Protein AF-A0A804U9X1-F1 (afdb_monomer_lite)

Organism: Zea mays (NCBI:txid4577)

InterPro domains:
  IPR001030 Aconitase/3-isopropylmalate dehydratase large subunit, alpha/beta/alpha domain [PF00330] (2-160)
  IPR006249 Aconitase/Iron-responsive element-binding protein 2 [PTHR11670] (1-161)
  IPR015931 Aconitase/3-isopropylmalate dehydratase large subunit, alpha/beta/alpha, subdomain 1/3 [G3DSA:3.30.499.10] (38-161)
  IPR036008 Aconitase, iron-sulfur domain [SSF53732] (2-160)

Structure (mm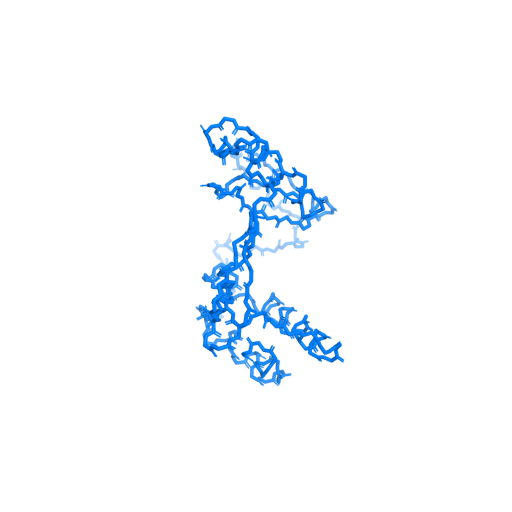CIF, N/CA/C/O backbone):
data_AF-A0A804U9X1-F1
#
_entry.id   AF-A0A804U9X1-F1
#
loop_
_atom_site.group_PDB
_atom_site.id
_atom_site.type_symbol
_atom_site.label_atom_id
_atom_site.label_alt_id
_atom_site.label_comp_id
_atom_site.label_asym_id
_atom_site.label_entity_id
_atom_site.label_seq_id
_atom_site.pdbx_PDB_ins_code
_atom_site.Cartn_x
_atom_site.Cartn_y
_atom_site.Cartn_z
_atom_site.occupancy
_atom_site.B_iso_or_equiv
_atom_site.auth_seq_id
_atom_site.auth_comp_id
_atom_site.auth_asym_id
_atom_site.auth_atom_id
_atom_site.pdbx_PDB_model_num
ATOM 1 N N . MET A 1 1 ? 16.682 -2.470 -34.551 1.00 91.25 1 MET A N 1
ATOM 2 C CA . MET A 1 1 ? 16.458 -1.119 -35.119 1.00 91.25 1 MET A CA 1
ATOM 3 C C . MET A 1 1 ? 16.638 -0.019 -34.073 1.00 91.25 1 MET A C 1
ATOM 5 O O . MET A 1 1 ? 17.513 0.807 -34.278 1.00 91.25 1 MET A O 1
ATOM 9 N N . ILE A 1 2 ? 15.889 -0.020 -32.957 1.00 96.56 2 ILE A N 1
ATOM 10 C CA . ILE A 1 2 ? 15.966 1.033 -31.915 1.00 96.56 2 ILE A CA 1
ATOM 11 C C . ILE A 1 2 ? 17.375 1.160 -31.325 1.00 96.56 2 ILE A C 1
ATOM 13 O O . ILE A 1 2 ? 17.953 2.239 -31.353 1.00 96.56 2 ILE A O 1
ATOM 17 N N . GLU A 1 3 ? 17.954 0.056 -30.849 1.00 94.56 3 GLU A N 1
ATOM 18 C CA . GLU A 1 3 ? 19.305 0.076 -30.277 1.00 94.56 3 GLU A CA 1
ATOM 19 C C . GLU A 1 3 ? 20.349 0.566 -31.285 1.00 94.56 3 GLU A C 1
ATOM 21 O O . GLU A 1 3 ? 21.115 1.473 -30.978 1.00 94.56 3 GLU A O 1
ATOM 26 N N . ALA A 1 4 ? 20.339 0.025 -32.507 1.00 95.94 4 ALA A N 1
ATOM 27 C CA . ALA A 1 4 ? 21.257 0.443 -33.565 1.00 95.94 4 ALA A CA 1
ATOM 28 C C . ALA A 1 4 ? 21.148 1.951 -33.861 1.00 95.94 4 ALA A C 1
ATOM 30 O O . ALA A 1 4 ? 22.167 2.622 -33.984 1.00 95.94 4 ALA A O 1
ATOM 31 N N . TYR A 1 5 ? 19.925 2.492 -33.911 1.00 97.38 5 TYR A N 1
ATOM 32 C CA . TYR A 1 5 ? 19.685 3.926 -34.070 1.00 97.38 5 TYR A CA 1
ATOM 33 C C . TYR A 1 5 ? 20.250 4.738 -32.894 1.00 97.38 5 TYR A C 1
ATOM 35 O O . TYR A 1 5 ? 20.969 5.711 -33.113 1.00 97.38 5 TYR A O 1
ATOM 43 N N . LEU A 1 6 ? 19.979 4.333 -31.650 1.00 95.31 6 LEU A N 1
ATOM 44 C CA . LEU A 1 6 ? 20.474 5.030 -30.459 1.00 95.31 6 LEU A CA 1
ATOM 45 C C . LEU A 1 6 ? 22.003 4.994 -30.371 1.00 95.31 6 LEU A C 1
ATOM 47 O O . LEU A 1 6 ? 22.615 6.013 -30.058 1.00 95.31 6 LEU A O 1
ATOM 51 N N . ARG A 1 7 ? 22.629 3.853 -30.688 1.00 91.44 7 ARG A N 1
ATOM 52 C CA . ARG A 1 7 ? 24.092 3.715 -30.730 1.00 91.44 7 ARG A CA 1
ATOM 53 C C . ARG A 1 7 ? 24.700 4.587 -31.827 1.00 91.44 7 ARG A C 1
ATOM 55 O O . ARG A 1 7 ? 25.621 5.346 -31.541 1.00 91.44 7 ARG A O 1
ATOM 62 N N . ALA A 1 8 ? 24.146 4.558 -33.043 1.00 94.62 8 ALA A N 1
ATOM 63 C CA . ALA A 1 8 ? 24.615 5.386 -34.159 1.00 94.62 8 ALA A CA 1
ATOM 64 C C . ALA A 1 8 ? 24.543 6.894 -33.857 1.00 94.62 8 ALA A C 1
ATOM 66 O O . ALA A 1 8 ? 25.386 7.655 -34.323 1.00 94.62 8 ALA A O 1
ATOM 67 N N . ASN A 1 9 ? 23.572 7.316 -33.040 1.00 94.50 9 ASN A N 1
ATOM 68 C CA . ASN A 1 9 ? 23.387 8.709 -32.636 1.00 94.50 9 ASN A CA 1
ATOM 69 C C . ASN A 1 9 ? 23.942 9.038 -31.234 1.00 94.50 9 ASN A C 1
ATOM 71 O O . ASN A 1 9 ? 23.635 10.102 -30.706 1.00 94.50 9 ASN A O 1
ATOM 75 N N . LYS A 1 10 ? 24.745 8.156 -30.614 1.00 87.50 10 LYS A N 1
ATOM 76 C CA . LYS A 1 10 ? 25.352 8.366 -29.278 1.00 87.50 10 LYS A CA 1
ATOM 77 C C . LYS A 1 10 ? 24.344 8.673 -28.154 1.00 87.50 10 LYS A C 1
ATOM 79 O O . LYS A 1 10 ? 24.669 9.343 -27.180 1.00 87.50 10 LYS A O 1
ATOM 84 N N . MET A 1 11 ? 23.118 8.171 -28.289 1.00 90.31 11 MET A N 1
ATOM 85 C CA . MET A 1 11 ? 22.040 8.288 -27.297 1.00 90.31 11 MET A CA 1
ATOM 86 C C . MET A 1 11 ? 21.805 6.985 -26.523 1.00 90.31 11 MET A C 1
ATOM 88 O O . MET A 1 11 ? 20.980 6.943 -25.613 1.00 90.31 11 MET A O 1
ATOM 92 N N . PHE A 1 12 ? 22.498 5.905 -26.888 1.00 90.00 12 PHE A N 1
ATOM 93 C CA . PHE A 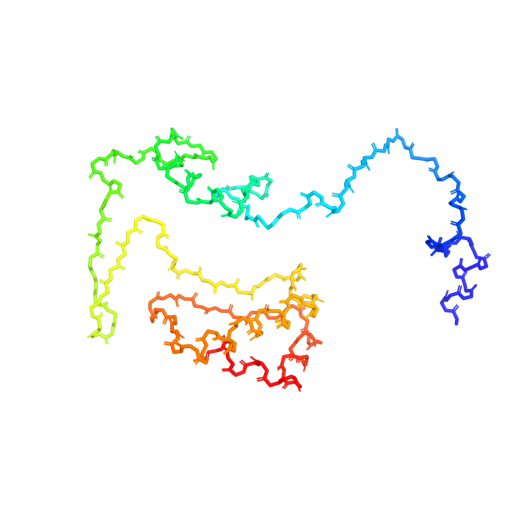1 12 ? 22.455 4.661 -26.133 1.00 90.00 12 PHE A CA 1
ATOM 94 C C . PHE A 1 12 ? 23.339 4.772 -24.889 1.00 90.00 12 PHE A C 1
ATOM 96 O O . PHE A 1 12 ? 24.491 5.187 -24.987 1.00 90.00 12 PHE A O 1
ATOM 103 N N . VAL A 1 13 ? 22.794 4.403 -23.730 1.00 84.88 13 VAL A N 1
ATOM 104 C CA . VAL A 1 13 ? 23.498 4.449 -22.445 1.00 84.88 13 VAL A CA 1
ATOM 105 C C . VAL A 1 13 ? 23.844 3.028 -22.039 1.00 84.88 13 VAL A C 1
ATOM 107 O O . VAL A 1 13 ? 22.939 2.247 -21.743 1.00 84.88 13 VAL A O 1
ATOM 110 N N . ASP A 1 14 ? 25.133 2.703 -22.016 1.00 82.38 14 ASP A N 1
ATOM 111 C CA . ASP A 1 14 ? 25.610 1.476 -21.391 1.00 82.38 14 ASP A CA 1
ATOM 112 C C . ASP A 1 14 ? 26.057 1.781 -19.959 1.00 82.38 14 ASP A C 1
ATOM 114 O O . ASP A 1 14 ? 26.928 2.612 -19.727 1.00 82.38 14 ASP A O 1
ATOM 118 N N . LYS A 1 15 ? 25.423 1.122 -18.991 1.00 76.56 15 LYS A N 1
ATOM 119 C CA . LYS A 1 15 ? 25.719 1.262 -17.557 1.00 76.56 15 LYS A CA 1
ATOM 120 C C . LYS A 1 15 ? 27.016 0.556 -17.135 1.00 76.56 15 LYS A C 1
ATOM 122 O O . LYS A 1 15 ? 27.424 0.694 -15.987 1.00 76.56 15 LYS A O 1
ATOM 127 N N . HIS A 1 16 ? 27.608 -0.251 -18.016 1.00 76.44 16 HIS A N 1
ATOM 128 C CA . HIS A 1 16 ? 28.851 -0.982 -17.765 1.00 76.44 16 HIS A CA 1
ATOM 129 C C . HIS A 1 16 ? 30.063 -0.371 -18.478 1.00 76.44 16 HIS A C 1
ATOM 131 O O . HIS A 1 16 ? 31.194 -0.748 -18.172 1.00 76.44 16 HIS A O 1
ATOM 137 N N . GLU A 1 17 ? 29.854 0.564 -19.406 1.00 70.56 17 GLU A N 1
ATOM 138 C CA . GLU A 1 17 ? 30.940 1.364 -19.968 1.00 70.56 17 GLU A CA 1
ATOM 139 C C . GLU A 1 17 ? 31.300 2.483 -18.984 1.00 70.56 17 GLU A C 1
ATOM 141 O O . GLU A 1 17 ? 30.416 3.082 -18.370 1.00 70.56 17 GLU A O 1
ATOM 146 N N . LEU A 1 18 ? 32.603 2.753 -18.821 1.00 60.06 18 LEU A N 1
ATOM 147 C CA . LEU A 1 18 ? 33.087 3.915 -18.069 1.00 60.06 18 LEU A CA 1
ATOM 148 C C . LEU A 1 18 ? 32.383 5.149 -18.630 1.00 60.06 18 LEU A C 1
ATOM 150 O O . LEU A 1 18 ? 32.552 5.453 -19.813 1.00 60.06 18 LEU A O 1
ATOM 154 N N . GLU A 1 19 ? 31.549 5.786 -17.804 1.00 61.72 19 GLU A N 1
ATOM 155 C CA . GLU A 1 19 ? 30.699 6.894 -18.221 1.00 61.72 19 GLU A CA 1
ATOM 156 C C . GLU A 1 19 ? 31.534 7.890 -19.029 1.00 61.72 19 GLU A C 1
ATOM 158 O O . GLU A 1 19 ? 32.492 8.471 -18.521 1.00 61.72 19 GLU A O 1
ATOM 163 N N . MET A 1 20 ? 31.175 8.111 -20.300 1.00 58.56 20 MET A N 1
ATOM 164 C CA . MET A 1 20 ? 31.533 9.380 -20.927 1.00 58.56 20 MET A CA 1
ATOM 165 C C . MET A 1 20 ? 31.006 10.461 -19.988 1.00 58.56 20 MET A C 1
ATOM 167 O O . MET A 1 20 ? 29.791 10.545 -19.803 1.00 58.56 20 MET A O 1
ATOM 171 N N . GLU A 1 21 ? 31.921 11.209 -19.374 1.00 65.62 21 GLU A N 1
ATOM 172 C CA . GLU A 1 21 ? 31.658 12.118 -18.262 1.00 65.62 21 GLU A CA 1
ATOM 173 C C . GLU A 1 21 ? 30.601 13.148 -18.687 1.00 65.62 21 GLU A C 1
ATOM 175 O O . GLU A 1 21 ? 30.869 14.130 -19.386 1.00 65.62 21 GLU A O 1
ATOM 180 N N . ARG A 1 22 ? 29.337 12.868 -18.361 1.00 76.75 22 ARG A N 1
ATOM 181 C CA . ARG A 1 22 ? 28.230 13.771 -18.656 1.00 76.75 22 ARG A CA 1
ATOM 182 C C . ARG A 1 22 ? 28.374 14.954 -17.728 1.00 76.75 22 ARG A C 1
ATOM 184 O O . ARG A 1 22 ? 28.251 14.798 -16.523 1.00 76.75 22 ARG A O 1
ATOM 191 N N . VAL A 1 23 ? 28.598 16.135 -18.288 1.00 84.44 23 VAL A N 1
ATOM 192 C CA . VAL A 1 23 ? 28.728 17.353 -17.490 1.00 84.44 23 VAL A CA 1
ATOM 193 C C . VAL A 1 23 ? 27.336 17.852 -17.110 1.00 84.44 23 VAL A C 1
ATOM 195 O O . VAL A 1 23 ? 26.631 18.445 -17.928 1.00 84.44 23 VAL A O 1
ATOM 198 N N . PHE A 1 24 ? 26.937 17.603 -15.865 1.00 90.12 24 PHE A N 1
ATOM 199 C CA . PHE A 1 24 ? 25.739 18.190 -15.267 1.00 90.12 24 PHE A CA 1
ATOM 200 C C . PHE A 1 24 ? 26.079 19.472 -14.494 1.00 90.12 24 PHE A C 1
ATOM 202 O O . PHE A 1 24 ? 27.199 19.648 -14.019 1.00 90.12 24 PHE A O 1
ATOM 209 N N . SER A 1 25 ? 25.099 20.367 -14.330 1.00 94.88 25 SER A N 1
ATOM 210 C CA . SER A 1 25 ? 25.262 21.602 -13.543 1.00 94.88 25 SER A CA 1
ATOM 211 C C . SER A 1 25 ? 25.459 21.337 -12.046 1.00 94.88 25 SER A C 1
ATOM 213 O O . SER A 1 25 ? 26.038 22.158 -11.339 1.00 94.88 25 SER A O 1
ATOM 215 N N . SER A 1 26 ? 24.936 20.213 -11.558 1.00 94.88 26 SER A N 1
ATOM 216 C CA . SER A 1 26 ? 25.076 19.729 -10.189 1.00 94.88 26 SER A CA 1
ATOM 217 C C . SER A 1 26 ? 24.859 18.217 -10.145 1.00 94.88 26 SER A C 1
ATOM 219 O O . SER A 1 26 ? 24.243 17.642 -11.044 1.00 94.88 26 SER A O 1
ATOM 221 N N . TYR A 1 27 ? 25.355 17.591 -9.080 1.00 92.19 27 TYR A N 1
ATOM 222 C CA . TYR A 1 27 ? 25.219 16.161 -8.824 1.00 92.19 27 TYR A CA 1
ATOM 223 C C . TYR A 1 27 ? 24.542 15.952 -7.473 1.00 92.19 27 TYR A C 1
ATOM 225 O O . TYR A 1 27 ? 24.791 16.696 -6.523 1.00 92.19 27 TYR A O 1
ATOM 233 N N . LEU A 1 28 ? 23.680 14.943 -7.405 1.00 94.31 28 LEU A N 1
ATOM 234 C CA . LEU A 1 28 ? 23.083 14.441 -6.175 1.00 94.31 28 LEU A CA 1
ATOM 235 C C . LEU A 1 28 ? 23.382 12.949 -6.106 1.00 94.31 28 LEU A C 1
ATOM 237 O O . LEU A 1 28 ? 23.249 12.248 -7.109 1.00 94.31 28 LEU A O 1
ATOM 241 N N . GLU A 1 29 ? 23.774 12.484 -4.930 1.00 94.00 29 GLU A N 1
ATOM 242 C CA . GLU A 1 29 ? 24.098 11.085 -4.680 1.00 94.00 29 GLU A CA 1
ATOM 243 C C . GLU A 1 29 ? 23.072 10.477 -3.721 1.00 94.00 29 GLU A C 1
ATOM 245 O O . GLU A 1 29 ? 22.543 11.157 -2.840 1.00 94.00 29 GLU A O 1
ATOM 250 N N . MET A 1 30 ? 22.763 9.198 -3.926 1.00 94.62 30 MET A N 1
ATOM 251 C CA . MET A 1 30 ? 21.874 8.423 -3.069 1.00 94.62 30 MET A CA 1
ATOM 252 C C . MET A 1 30 ? 22.376 6.985 -3.016 1.00 94.62 30 MET A C 1
ATOM 254 O O . MET A 1 30 ? 22.325 6.275 -4.023 1.00 94.62 30 MET A O 1
ATOM 258 N N . ASP A 1 31 ? 22.819 6.550 -1.839 1.00 96.19 31 ASP A N 1
ATOM 259 C CA . ASP A 1 31 ? 23.147 5.150 -1.610 1.00 96.19 31 ASP A CA 1
ATOM 260 C C . ASP A 1 31 ? 21.855 4.339 -1.436 1.00 96.19 31 ASP A C 1
ATOM 262 O O . ASP A 1 31 ? 21.057 4.559 -0.522 1.00 96.19 31 ASP A O 1
ATOM 266 N N . LEU A 1 32 ? 21.638 3.375 -2.331 1.00 95.56 32 LEU A N 1
ATOM 267 C CA . LEU A 1 32 ? 20.479 2.486 -2.273 1.00 95.56 32 LEU A CA 1
ATOM 268 C C . LEU A 1 32 ? 20.509 1.555 -1.053 1.00 95.56 32 LEU A C 1
ATOM 270 O O . LEU A 1 32 ? 19.462 1.027 -0.682 1.00 95.56 32 LEU A O 1
ATOM 274 N N . SER A 1 33 ? 21.673 1.359 -0.428 1.00 97.56 33 SER A N 1
ATOM 275 C CA . SER A 1 33 ? 21.816 0.564 0.792 1.00 97.56 33 SER A CA 1
ATOM 276 C C . SER A 1 33 ? 21.189 1.238 2.021 1.00 97.56 33 SER A C 1
ATOM 278 O O . SER A 1 33 ? 20.761 0.551 2.949 1.00 97.56 33 SER A O 1
ATOM 280 N N . GLU A 1 34 ? 21.044 2.566 1.995 1.00 95.31 34 GLU A N 1
ATOM 281 C CA . GLU A 1 34 ? 20.441 3.361 3.071 1.00 95.31 34 GLU A CA 1
ATOM 282 C C . GLU A 1 34 ? 18.911 3.475 2.950 1.00 95.31 34 GLU A C 1
ATOM 284 O O . GLU A 1 34 ? 18.230 3.988 3.845 1.00 95.31 34 GLU A O 1
ATOM 289 N N . VAL A 1 35 ? 18.333 2.997 1.843 1.00 95.88 35 VAL A N 1
ATOM 290 C CA . VAL A 1 35 ? 16.893 3.084 1.596 1.00 95.88 35 VAL A CA 1
ATOM 291 C C . VAL A 1 35 ? 16.138 2.121 2.512 1.00 95.88 35 VAL A C 1
ATOM 293 O O . VAL A 1 35 ? 16.219 0.902 2.386 1.00 95.88 35 VAL A O 1
ATOM 296 N N . GLU A 1 36 ? 15.314 2.682 3.395 1.00 96.81 36 GLU A N 1
ATOM 297 C CA . GLU A 1 36 ? 14.398 1.926 4.257 1.00 96.81 36 GLU A CA 1
ATOM 298 C C . GLU A 1 36 ? 12.921 2.120 3.856 1.00 96.81 36 GLU A C 1
ATOM 300 O O . GLU A 1 36 ? 12.559 3.175 3.311 1.00 96.81 36 GLU A O 1
ATOM 305 N N . PRO A 1 37 ? 12.037 1.148 4.173 1.00 97.44 37 PRO A N 1
ATOM 306 C CA . PRO A 1 37 ? 10.600 1.290 3.963 1.00 97.44 37 PRO A CA 1
ATOM 307 C C . PRO A 1 37 ? 10.047 2.532 4.664 1.00 97.44 37 PRO A C 1
ATOM 309 O O . PRO A 1 37 ? 10.279 2.750 5.854 1.00 97.44 37 PRO A O 1
ATOM 312 N N . CYS A 1 38 ? 9.270 3.331 3.939 1.00 97.56 38 CYS A N 1
AT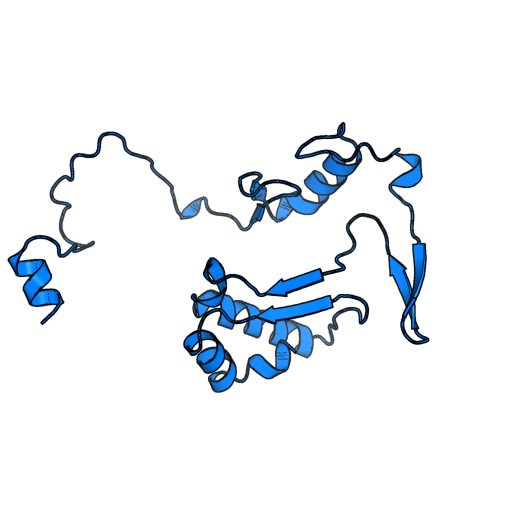OM 313 C CA . CYS A 1 38 ? 8.679 4.562 4.448 1.00 97.56 38 CYS A CA 1
ATOM 314 C C . CYS A 1 38 ? 7.277 4.800 3.880 1.00 97.56 38 CYS A C 1
ATOM 316 O O . CYS A 1 38 ? 6.902 4.248 2.846 1.00 97.56 38 CYS A O 1
ATOM 318 N N . VAL A 1 39 ? 6.524 5.667 4.549 1.00 97.31 39 VAL A N 1
ATOM 319 C CA . VAL A 1 39 ? 5.266 6.246 4.066 1.00 97.31 39 VAL A CA 1
ATOM 320 C C . VAL A 1 39 ? 5.416 7.760 3.930 1.00 97.31 39 VAL A C 1
ATOM 322 O O . VAL A 1 39 ? 6.344 8.348 4.485 1.00 97.31 39 VAL A O 1
ATOM 325 N N . LEU A 1 40 ? 4.521 8.391 3.172 1.00 96.88 40 LEU A N 1
ATOM 326 C CA . LEU A 1 40 ? 4.522 9.835 2.935 1.00 96.88 40 LEU A CA 1
ATOM 327 C C . LEU A 1 40 ? 3.237 10.436 3.502 1.00 96.88 40 LEU A C 1
ATOM 329 O O . LEU A 1 40 ? 2.150 9.919 3.234 1.00 96.88 40 LEU A O 1
ATOM 333 N N . GLY A 1 41 ? 3.347 11.517 4.271 1.00 96.94 41 GLY A N 1
ATOM 334 C CA . GLY A 1 41 ? 2.192 12.227 4.807 1.00 96.94 41 GLY A CA 1
ATOM 335 C C . GLY A 1 41 ? 2.401 12.810 6.211 1.00 96.94 41 GLY A C 1
ATOM 336 O O . GLY A 1 41 ? 3.528 12.916 6.688 1.00 96.94 41 GLY A O 1
ATOM 337 N N . PRO A 1 42 ? 1.314 13.217 6.893 1.00 96.62 42 PRO A N 1
ATOM 338 C CA . PRO A 1 42 ? -0.073 12.934 6.527 1.00 96.62 42 PRO A CA 1
ATOM 339 C C . PRO A 1 42 ? -0.681 13.882 5.483 1.00 96.62 42 PRO A C 1
ATOM 341 O O . PRO A 1 42 ? -1.728 13.558 4.932 1.00 96.62 42 PRO A O 1
ATOM 344 N N . LYS A 1 43 ? -0.077 15.050 5.219 1.00 97.56 43 LYS A N 1
ATOM 345 C CA . LYS A 1 43 ? -0.711 16.102 4.396 1.00 97.56 43 LYS A CA 1
ATOM 346 C C . LYS A 1 43 ? 0.044 16.471 3.117 1.00 97.56 43 LYS A C 1
ATOM 348 O O . LYS A 1 43 ? -0.542 17.133 2.265 1.00 97.56 43 LYS A O 1
ATOM 353 N N . ARG A 1 44 ? 1.314 16.077 2.958 1.00 97.50 44 ARG A N 1
ATOM 354 C CA . ARG A 1 44 ? 2.118 16.386 1.761 1.00 97.50 44 ARG A CA 1
ATOM 355 C C . ARG A 1 44 ? 2.960 15.188 1.314 1.00 97.50 44 ARG A C 1
ATOM 357 O O . ARG A 1 44 ? 3.367 14.392 2.156 1.00 97.50 44 ARG A O 1
ATOM 364 N N . PRO A 1 45 ? 3.268 15.070 0.011 1.00 96.00 45 PRO A N 1
ATOM 365 C CA . PRO A 1 45 ? 4.020 13.936 -0.523 1.00 96.00 45 PRO A CA 1
ATOM 366 C C . PRO A 1 45 ? 5.500 13.926 -0.119 1.00 96.00 45 PRO A C 1
ATOM 368 O O . PRO A 1 45 ? 6.085 12.860 -0.034 1.00 96.00 45 PRO A O 1
ATOM 371 N N . HIS A 1 46 ? 6.129 15.068 0.161 1.00 95.62 46 HIS A N 1
ATOM 372 C CA . HIS A 1 46 ? 7.534 15.097 0.600 1.00 95.62 46 HIS A CA 1
ATOM 373 C C . HIS A 1 46 ? 7.718 14.867 2.106 1.00 95.62 46 HIS A C 1
ATOM 375 O O . HIS A 1 46 ? 8.849 14.837 2.585 1.00 95.62 46 HIS A O 1
ATOM 381 N N . ASP A 1 47 ? 6.631 14.685 2.862 1.00 97.06 47 ASP A N 1
ATOM 382 C CA . ASP A 1 47 ? 6.687 14.410 4.297 1.00 97.06 47 ASP A CA 1
ATOM 383 C C . ASP A 1 47 ? 7.006 12.921 4.546 1.00 97.06 47 ASP A C 1
ATOM 385 O O . ASP A 1 47 ? 6.125 12.129 4.885 1.00 97.06 47 ASP A O 1
ATOM 389 N N . ARG A 1 48 ? 8.270 12.529 4.335 1.00 97.31 48 ARG A N 1
ATOM 390 C CA . ARG A 1 48 ? 8.752 11.151 4.524 1.00 97.31 48 ARG A CA 1
ATOM 391 C C . ARG A 1 48 ? 8.717 10.736 5.995 1.00 97.31 48 ARG A C 1
ATOM 393 O O . ARG A 1 48 ? 9.213 11.453 6.856 1.00 97.31 48 ARG A O 1
ATOM 400 N N . VAL A 1 49 ? 8.197 9.539 6.257 1.00 98.06 49 VAL A N 1
ATOM 401 C CA . VAL A 1 49 ? 8.170 8.901 7.579 1.00 98.06 49 VAL A CA 1
ATOM 402 C C . VAL A 1 49 ? 8.667 7.462 7.447 1.00 98.06 49 VAL A C 1
ATOM 404 O O . VAL A 1 49 ? 8.005 6.665 6.773 1.00 98.06 49 VAL A O 1
ATOM 407 N N . PRO A 1 50 ? 9.807 7.092 8.059 1.00 98.06 50 PRO A N 1
ATOM 408 C CA . PRO A 1 50 ? 10.222 5.696 8.155 1.00 98.06 50 PRO A CA 1
ATOM 409 C C . PRO A 1 50 ? 9.088 4.828 8.704 1.00 98.06 50 PRO A C 1
ATOM 411 O O . PRO A 1 50 ? 8.424 5.194 9.673 1.00 98.06 50 PRO A O 1
ATOM 414 N N . LEU A 1 51 ? 8.848 3.658 8.111 1.00 97.62 51 LEU A N 1
ATOM 415 C CA . LEU A 1 51 ? 7.696 2.825 8.475 1.00 97.62 51 LEU A CA 1
ATOM 416 C C . LEU A 1 51 ? 7.740 2.414 9.957 1.00 97.62 51 LEU A C 1
ATOM 418 O O . LEU A 1 51 ? 6.705 2.373 10.621 1.00 97.62 51 LEU A O 1
ATOM 422 N N . LYS A 1 52 ? 8.949 2.194 10.488 1.00 97.94 52 LYS A N 1
ATOM 423 C CA . LYS A 1 52 ? 9.215 1.904 11.907 1.00 97.94 52 LYS A CA 1
ATOM 424 C C . LYS A 1 52 ? 8.796 3.040 12.858 1.00 97.94 52 LYS A C 1
ATOM 426 O O . LYS A 1 52 ? 8.475 2.779 14.011 1.00 97.94 52 LYS A O 1
ATOM 431 N N . GLU A 1 53 ? 8.751 4.279 12.368 1.00 98.06 53 GLU A N 1
ATOM 432 C CA . GLU A 1 53 ? 8.404 5.493 13.121 1.00 98.06 53 GLU A CA 1
ATOM 433 C C . GLU A 1 53 ? 6.959 5.948 12.894 1.00 98.06 53 GLU A C 1
ATOM 435 O O . GLU A 1 53 ? 6.498 6.876 13.555 1.00 98.06 53 GLU A O 1
ATOM 440 N N . MET A 1 54 ? 6.207 5.290 12.005 1.00 98.06 54 MET A N 1
ATOM 441 C CA . MET A 1 54 ? 4.854 5.717 11.630 1.00 98.06 54 MET A CA 1
ATOM 442 C C . MET A 1 54 ? 3.932 5.885 12.845 1.00 98.06 54 MET A C 1
ATOM 444 O O . MET A 1 54 ? 3.198 6.866 12.937 1.00 98.06 54 MET A O 1
ATOM 448 N N . LYS A 1 55 ? 4.009 4.972 13.822 1.00 97.56 55 LYS A N 1
ATOM 449 C CA . LYS A 1 55 ? 3.196 5.054 15.043 1.00 97.56 55 LYS A CA 1
ATOM 450 C C . LYS A 1 55 ? 3.556 6.276 15.896 1.00 97.56 55 LYS A C 1
ATOM 452 O O . LYS A 1 55 ? 2.656 6.967 16.365 1.00 97.56 55 LYS A O 1
ATOM 457 N N . SER A 1 56 ? 4.845 6.532 16.119 1.00 97.94 56 SER A N 1
ATOM 458 C CA . SER A 1 56 ? 5.300 7.690 16.898 1.00 97.94 56 SER A CA 1
ATOM 459 C C . SER A 1 56 ? 5.017 9.008 16.178 1.00 97.94 56 SER A C 1
ATOM 461 O O . SER A 1 56 ? 4.511 9.929 16.814 1.00 97.94 56 SER A O 1
ATOM 463 N N . ASP A 1 57 ? 5.249 9.078 14.862 1.00 98.38 57 ASP A N 1
ATOM 464 C CA . ASP A 1 57 ? 4.927 10.250 14.031 1.00 98.38 57 ASP A CA 1
ATOM 465 C C . ASP A 1 57 ? 3.421 10.544 14.053 1.00 98.38 57 ASP A C 1
ATOM 467 O O . ASP A 1 57 ? 3.019 11.689 14.253 1.00 98.38 57 ASP A O 1
ATOM 471 N N . TRP A 1 58 ? 2.572 9.514 13.957 1.00 97.94 58 TRP A N 1
ATOM 472 C CA . TRP A 1 58 ? 1.120 9.668 14.069 1.00 97.94 58 TRP A CA 1
ATOM 473 C C . TRP A 1 58 ? 0.690 10.237 15.427 1.00 97.94 58 TRP A C 1
ATOM 475 O O . TRP A 1 58 ? -0.124 11.159 15.473 1.00 97.94 58 TRP A O 1
ATOM 485 N N . HIS A 1 59 ? 1.236 9.721 16.534 1.00 97.44 59 HIS A N 1
ATOM 486 C CA . HIS A 1 59 ? 0.911 10.234 17.867 1.00 97.44 59 HIS A CA 1
ATOM 487 C C . HIS A 1 59 ? 1.376 11.683 18.053 1.00 97.44 59 HIS A C 1
ATOM 489 O O . HIS A 1 59 ? 0.606 12.492 18.564 1.00 97.44 59 HIS A O 1
ATOM 495 N N . ALA A 1 60 ? 2.567 12.039 17.563 1.00 97.81 60 ALA A N 1
ATOM 496 C CA . ALA A 1 60 ? 3.024 13.427 17.554 1.00 97.81 60 ALA A CA 1
ATOM 497 C C . ALA A 1 60 ? 2.108 14.322 16.701 1.00 97.81 60 ALA A C 1
ATOM 499 O O . ALA A 1 60 ? 1.767 15.431 17.107 1.00 97.81 60 ALA A O 1
ATOM 500 N N . CYS A 1 61 ? 1.628 13.829 15.554 1.00 98.12 61 CYS A N 1
ATOM 501 C CA . CYS A 1 61 ? 0.687 14.572 14.717 1.00 98.12 61 CYS A CA 1
ATOM 502 C C . CYS A 1 61 ? -0.643 14.867 15.423 1.00 98.12 61 CYS A C 1
ATOM 504 O O . CYS A 1 61 ? -1.266 15.882 15.123 1.00 98.12 61 CYS A O 1
ATOM 506 N N . LEU A 1 62 ? -1.109 14.013 16.339 1.00 98.19 62 LEU A N 1
ATOM 507 C CA . LEU A 1 62 ? -2.310 14.317 17.124 1.00 98.19 62 LEU A CA 1
ATOM 508 C C . LEU A 1 62 ? -2.090 15.519 18.052 1.00 98.19 62 LEU A C 1
ATOM 510 O O . LEU A 1 62 ? -3.012 16.311 18.216 1.00 98.19 62 LEU A O 1
ATOM 514 N N . ASP A 1 63 ? -0.885 15.668 18.602 1.00 97.69 63 ASP A N 1
ATOM 515 C CA . ASP A 1 63 ? -0.528 16.725 19.556 1.00 97.69 63 ASP A CA 1
ATOM 516 C C . ASP A 1 63 ? -0.227 18.067 18.897 1.00 97.69 63 ASP A C 1
ATOM 518 O O . ASP A 1 63 ? -0.673 19.109 19.374 1.00 97.69 63 ASP A O 1
ATOM 522 N N . ASN A 1 64 ? 0.556 18.032 17.820 1.00 97.81 64 ASN A N 1
ATOM 523 C CA . ASN A 1 64 ? 1.091 19.224 17.179 1.00 97.81 64 ASN A CA 1
ATOM 524 C C . ASN A 1 64 ? -0.016 20.191 16.747 1.00 97.81 64 ASN A C 1
ATOM 526 O O . ASN A 1 64 ? -1.088 19.769 16.296 1.00 97.81 64 ASN A O 1
ATOM 530 N N . GLU A 1 65 ? 0.292 21.490 16.803 1.00 97.56 65 GLU A N 1
ATOM 531 C CA . GLU A 1 65 ? -0.570 22.555 16.290 1.00 97.56 65 GLU A CA 1
ATOM 532 C C . GLU A 1 65 ? -1.016 22.282 14.850 1.00 97.56 65 GLU A C 1
ATOM 534 O O . GLU A 1 65 ? -0.341 21.597 14.076 1.00 97.56 65 GLU A O 1
ATOM 539 N N . VAL A 1 66 ? -2.169 22.835 14.473 1.00 97.94 66 VAL A N 1
ATOM 540 C CA . VAL A 1 66 ? -2.735 22.626 13.140 1.00 97.94 66 VAL A CA 1
ATOM 541 C C . VAL A 1 66 ? -1.730 23.062 12.071 1.00 97.94 66 VAL A C 1
ATOM 543 O O . VAL A 1 66 ? -1.452 24.240 11.879 1.00 97.94 66 VAL A O 1
ATOM 546 N N . GLY A 1 67 ? -1.211 22.079 11.341 1.00 97.12 67 GLY A N 1
ATOM 547 C CA . GLY A 1 67 ? -0.179 22.270 10.327 1.00 97.12 67 GLY A CA 1
ATOM 548 C C . GLY A 1 67 ? -0.004 21.013 9.485 1.00 97.12 67 GLY A C 1
ATOM 549 O O . GLY A 1 67 ? -0.820 20.095 9.556 1.00 97.12 67 GLY A O 1
ATOM 550 N N . PHE A 1 68 ? 1.056 20.924 8.682 1.00 97.00 68 PHE A N 1
ATOM 551 C CA . PHE A 1 68 ? 1.281 19.758 7.811 1.00 97.00 68 PHE A CA 1
ATOM 552 C C . PHE A 1 68 ? 1.455 18.439 8.582 1.00 97.00 68 PHE A C 1
ATOM 554 O O . PHE A 1 68 ? 1.043 17.382 8.110 1.00 97.00 68 PHE A O 1
ATOM 561 N N . LYS A 1 69 ? 1.987 18.539 9.802 1.00 97.00 69 LYS A N 1
ATOM 562 C CA . LYS A 1 69 ? 2.282 17.442 10.730 1.00 97.00 69 LYS A CA 1
ATOM 563 C C . LYS A 1 69 ? 1.522 17.585 12.051 1.00 97.00 69 LYS A C 1
ATOM 565 O O . LYS A 1 69 ? 2.044 17.224 13.098 1.00 97.00 69 LYS A O 1
ATOM 570 N N . GLY A 1 70 ? 0.319 18.161 12.016 1.00 97.50 70 GLY A N 1
ATOM 571 C CA . GLY A 1 70 ? -0.437 18.427 13.237 1.00 97.50 70 GLY A CA 1
ATOM 572 C C . GLY A 1 70 ? -1.942 18.570 13.050 1.00 97.50 70 GLY A C 1
ATOM 573 O O . GLY A 1 70 ? -2.422 19.061 12.018 1.00 97.50 70 GLY A O 1
ATOM 574 N N . TYR A 1 71 ? -2.680 18.105 14.054 1.00 98.19 71 TYR A N 1
ATOM 575 C CA . TYR A 1 71 ? -4.141 18.109 14.119 1.00 98.19 71 TYR A CA 1
ATOM 576 C C . TYR A 1 71 ? -4.696 18.823 15.358 1.00 98.19 71 TYR A C 1
ATOM 578 O O . TYR A 1 71 ? -5.898 19.071 15.383 1.00 98.19 71 TYR A O 1
ATOM 586 N N . ALA A 1 72 ? -3.857 19.156 16.347 1.00 97.88 72 ALA A N 1
ATOM 587 C CA . ALA A 1 72 ? -4.237 19.803 17.603 1.00 97.88 72 ALA A CA 1
ATOM 588 C C . ALA A 1 72 ? -5.421 19.119 18.317 1.00 97.88 72 ALA A C 1
ATOM 590 O O . ALA A 1 72 ? -6.360 19.774 18.773 1.00 97.88 72 ALA A O 1
ATOM 591 N N . VAL A 1 73 ? -5.407 17.784 18.386 1.00 98.00 73 VAL A N 1
ATOM 592 C CA . VAL A 1 73 ? -6.437 17.005 19.081 1.00 98.00 73 VAL A CA 1
ATOM 593 C C . VAL A 1 73 ? -6.160 17.061 20.586 1.00 98.00 73 VAL A C 1
ATOM 595 O O . VAL A 1 73 ? -5.096 16.598 21.008 1.00 98.00 73 VAL A O 1
ATOM 598 N N . PRO A 1 74 ? -7.099 17.556 21.416 1.00 97.75 74 PRO A N 1
ATOM 599 C CA . PRO A 1 74 ? -6.918 17.593 22.865 1.00 97.75 74 PRO A CA 1
ATOM 600 C C . PRO A 1 74 ? -6.599 16.206 23.429 1.00 97.75 74 PRO A C 1
ATOM 602 O O . PRO A 1 74 ? -7.186 15.210 22.991 1.00 97.75 74 PRO A O 1
ATOM 605 N N . LYS A 1 75 ? -5.678 16.125 24.397 1.00 96.50 75 LYS A N 1
ATOM 606 C CA . LYS A 1 75 ? -5.159 14.857 24.947 1.00 96.50 75 LYS A CA 1
ATOM 607 C C . LYS A 1 75 ? -6.274 13.922 25.418 1.00 96.50 75 LYS A C 1
ATOM 609 O O . LYS A 1 75 ? -6.221 12.720 25.169 1.00 96.50 75 LYS A O 1
ATOM 614 N N . GLU A 1 76 ? -7.316 14.479 26.021 1.00 97.00 76 GLU A N 1
ATOM 615 C CA . GLU A 1 76 ? -8.499 13.771 26.503 1.00 97.00 76 GLU A CA 1
ATOM 616 C C . GLU A 1 76 ? -9.362 13.160 25.384 1.00 97.00 76 GLU A C 1
ATOM 618 O O . GLU A 1 76 ? -10.120 12.224 25.631 1.00 97.00 76 GLU A O 1
ATOM 623 N N . GLN A 1 77 ? -9.232 13.636 24.141 1.00 97.31 77 GLN A N 1
ATOM 624 C CA . GLN A 1 77 ? -9.965 13.120 22.980 1.00 97.31 77 GLN A CA 1
ATOM 625 C C . GLN A 1 77 ? -9.154 12.126 22.141 1.00 97.31 77 GLN A C 1
ATOM 627 O O . GLN A 1 77 ? -9.736 11.381 21.355 1.00 97.31 77 GLN A O 1
ATOM 632 N N . GLN A 1 78 ? -7.833 12.040 22.315 1.00 97.44 78 GLN A N 1
ATOM 633 C CA . GLN A 1 78 ? -6.983 11.174 21.483 1.00 97.44 78 GLN A CA 1
ATOM 634 C C . GLN A 1 78 ? -7.289 9.679 21.649 1.00 97.44 78 GLN A C 1
ATOM 636 O O . GLN A 1 78 ? -7.108 8.898 20.714 1.00 97.44 78 GLN A O 1
ATOM 641 N N . GLY A 1 79 ? -7.793 9.279 22.820 1.00 96.50 79 GLY A N 1
ATOM 642 C CA . GLY A 1 79 ? -8.245 7.915 23.103 1.00 96.50 79 GLY A CA 1
ATOM 643 C C . GLY A 1 79 ? -9.680 7.615 22.662 1.00 96.50 79 GLY A C 1
ATOM 644 O O . GLY A 1 79 ? -10.175 6.523 22.936 1.00 96.50 79 GLY A O 1
ATOM 645 N N . LYS A 1 80 ? -10.377 8.562 22.019 1.00 97.81 80 LYS A N 1
ATOM 646 C CA . LYS A 1 80 ? -11.795 8.417 21.682 1.00 97.81 80 LYS A CA 1
ATOM 647 C C . LYS A 1 80 ? -12.019 7.255 20.715 1.00 97.81 80 LYS A C 1
ATOM 649 O O . LYS A 1 80 ? -11.405 7.171 19.650 1.00 97.81 80 LYS A O 1
ATOM 654 N N . VAL A 1 81 ? -12.963 6.395 21.087 1.00 98.38 81 VAL A N 1
ATOM 655 C CA . VAL A 1 81 ? -13.479 5.302 20.262 1.00 98.38 81 VAL A CA 1
ATOM 656 C C . VAL A 1 81 ? -14.960 5.556 20.014 1.00 98.38 81 VAL A C 1
ATOM 658 O O . VAL A 1 81 ? -15.716 5.817 20.949 1.00 98.38 81 VAL A O 1
ATOM 661 N N . VAL A 1 82 ? -15.378 5.483 18.756 1.00 98.00 82 VAL A N 1
ATOM 662 C CA . VAL A 1 82 ? -16.776 5.600 18.342 1.00 98.00 82 VAL A CA 1
ATOM 663 C C . VAL A 1 82 ? -17.233 4.246 17.821 1.00 98.00 82 VAL A C 1
ATOM 665 O O . VAL A 1 82 ? -16.617 3.686 16.916 1.00 98.00 82 VAL A O 1
ATOM 668 N N . LYS A 1 83 ? -18.310 3.718 18.406 1.00 98.12 83 LYS A N 1
ATOM 669 C CA . LYS A 1 83 ? -18.950 2.476 17.965 1.00 98.12 83 LYS A CA 1
ATOM 670 C C . LYS A 1 83 ? -20.027 2.782 16.929 1.00 98.12 83 LYS A C 1
ATOM 672 O O . LYS A 1 83 ? -20.701 3.804 17.035 1.00 98.12 83 LYS A O 1
ATOM 677 N N . PHE A 1 84 ? -20.191 1.899 15.955 1.00 97.88 84 PHE A N 1
ATOM 678 C CA . PHE A 1 84 ? -21.208 2.004 14.913 1.00 97.88 84 PHE A CA 1
ATOM 679 C C . PHE A 1 84 ? -21.673 0.617 14.461 1.00 97.88 84 PHE A C 1
ATOM 681 O O . PHE A 1 84 ? -21.026 -0.385 14.758 1.00 97.88 84 PHE A O 1
ATOM 688 N N . ASP A 1 85 ? -22.805 0.566 13.764 1.00 97.75 85 ASP A N 1
ATOM 689 C CA . ASP A 1 85 ? -23.279 -0.642 13.092 1.00 97.75 85 ASP A CA 1
ATOM 690 C C . ASP A 1 85 ? -22.881 -0.602 11.613 1.00 97.75 85 ASP A C 1
ATOM 692 O O . ASP A 1 85 ? -23.085 0.406 10.934 1.00 97.75 85 ASP A O 1
ATOM 696 N N . PHE A 1 86 ? -22.301 -1.694 11.119 1.00 96.50 86 PHE A N 1
ATOM 697 C CA . PHE A 1 86 ? -21.987 -1.891 9.711 1.00 96.50 86 PHE A CA 1
ATOM 698 C C . PHE A 1 86 ? -22.728 -3.123 9.193 1.00 96.50 86 PHE A C 1
ATOM 700 O O . PHE A 1 86 ? -22.254 -4.250 9.336 1.00 96.50 86 PHE A O 1
ATOM 707 N N . HIS A 1 87 ? -23.905 -2.910 8.602 1.00 95.75 87 HIS A N 1
ATOM 708 C CA . HIS A 1 87 ? -24.764 -3.976 8.073 1.00 95.75 87 HIS A CA 1
ATOM 709 C C . HIS A 1 87 ? -25.090 -5.066 9.114 1.00 95.75 87 HIS A C 1
ATOM 711 O O . HIS A 1 87 ? -24.955 -6.259 8.843 1.00 95.75 87 HIS A O 1
ATOM 717 N N . GLY A 1 88 ? -25.489 -4.658 10.322 1.00 95.94 88 GLY A N 1
ATOM 718 C CA . GLY A 1 88 ? -25.804 -5.564 11.429 1.00 95.94 88 GLY A CA 1
ATOM 719 C C . GLY A 1 88 ? -24.579 -6.094 12.178 1.00 95.94 88 GLY A C 1
ATOM 720 O O . GLY A 1 88 ? -24.720 -6.959 13.044 1.00 95.94 88 GLY A O 1
ATOM 721 N N . ARG A 1 89 ? -23.367 -5.629 11.840 1.00 94.56 89 ARG A N 1
ATOM 722 C CA . ARG A 1 89 ? -22.124 -5.990 12.532 1.00 94.56 89 ARG A CA 1
ATOM 723 C C . ARG A 1 89 ? -21.645 -4.817 13.394 1.00 94.56 89 ARG A C 1
ATOM 725 O O . ARG A 1 89 ? -21.354 -3.754 12.842 1.00 94.56 89 ARG A O 1
ATOM 732 N N . PRO A 1 90 ? -21.481 -5.000 14.716 1.00 96.88 90 PRO A N 1
ATOM 733 C CA . PRO A 1 90 ? -20.869 -3.992 15.571 1.00 96.88 90 PRO A CA 1
ATOM 734 C C . PRO A 1 90 ? -19.430 -3.705 15.136 1.00 96.88 90 PRO A C 1
ATOM 736 O O . PRO A 1 90 ? -18.624 -4.621 14.961 1.00 96.88 90 PRO A O 1
ATOM 739 N N . ALA A 1 91 ? -19.102 -2.429 15.000 1.00 97.19 91 ALA A N 1
ATOM 740 C CA . ALA A 1 91 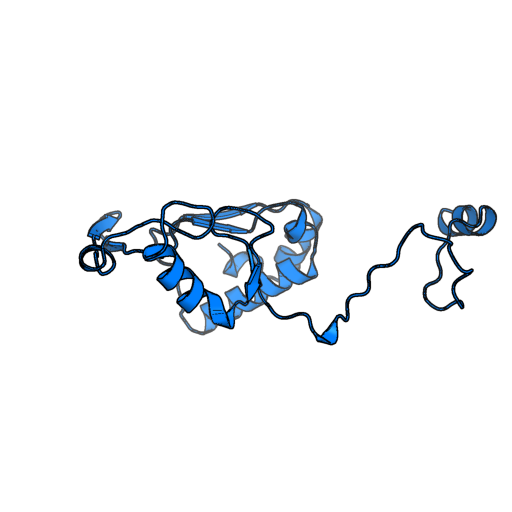? -17.797 -1.950 14.583 1.00 97.19 91 ALA A CA 1
ATOM 741 C C . ALA A 1 91 ? -17.349 -0.767 15.446 1.00 97.19 91 ALA A C 1
ATOM 743 O O . ALA A 1 91 ? -18.141 -0.129 16.144 1.00 97.19 91 ALA A O 1
ATOM 744 N N . GLU A 1 92 ? -16.054 -0.467 15.397 1.00 97.25 92 GLU A N 1
ATOM 745 C CA . GLU A 1 92 ? -15.468 0.662 16.110 1.00 97.25 92 GLU A CA 1
ATOM 746 C C . GLU A 1 92 ? -14.419 1.384 15.267 1.00 97.25 92 GLU A C 1
ATOM 748 O O . GLU A 1 92 ? -13.676 0.774 14.491 1.00 97.25 92 GLU A O 1
ATOM 753 N N . ILE A 1 93 ? -14.359 2.702 15.443 1.00 97.75 93 ILE A N 1
ATOM 754 C CA . ILE A 1 93 ? -13.366 3.579 14.837 1.00 97.75 93 ILE A CA 1
ATOM 755 C C . ILE A 1 93 ? -12.729 4.466 15.907 1.00 97.75 93 ILE A C 1
ATOM 757 O O . ILE A 1 93 ? -13.383 4.941 16.833 1.00 97.75 93 ILE A O 1
ATOM 761 N N . LYS A 1 94 ? -11.428 4.691 15.768 1.00 97.81 94 LYS A N 1
ATOM 762 C CA . LYS A 1 94 ? -10.614 5.583 16.603 1.00 97.81 94 LYS A CA 1
ATOM 763 C C . LYS A 1 94 ? -9.622 6.365 15.750 1.00 97.81 94 LYS A C 1
ATOM 765 O O . LYS A 1 94 ? -9.440 6.051 14.570 1.00 97.81 94 LYS A O 1
ATOM 770 N N . HIS A 1 95 ? -8.930 7.328 16.345 1.00 98.00 95 HIS A N 1
ATOM 771 C CA . HIS A 1 95 ? -7.833 8.033 15.682 1.00 98.00 95 HIS A CA 1
ATOM 772 C C . HIS A 1 95 ? -6.796 7.054 15.100 1.00 98.00 95 HIS A C 1
ATOM 774 O O . HIS A 1 95 ? -6.321 6.151 15.788 1.00 98.00 95 HIS A O 1
ATOM 780 N N . GLY A 1 96 ? -6.474 7.224 13.815 1.00 97.31 96 GLY A N 1
ATOM 781 C CA . GLY A 1 96 ? -5.537 6.369 13.076 1.00 97.31 96 GLY A CA 1
ATOM 782 C C . GLY A 1 96 ? -6.167 5.115 12.463 1.00 97.31 96 GLY A C 1
ATOM 783 O O . GLY A 1 96 ? -5.457 4.291 11.895 1.00 97.31 96 GLY A O 1
ATOM 784 N N . SER A 1 97 ? -7.489 4.941 12.559 1.00 98.06 97 SER A N 1
ATOM 785 C CA . SER A 1 97 ? -8.165 3.836 11.872 1.00 98.06 97 SER A CA 1
ATOM 786 C C . SER A 1 97 ? -8.110 4.027 10.360 1.00 98.06 97 SER A C 1
ATOM 788 O O . SER A 1 97 ? -8.509 5.071 9.844 1.00 98.06 97 SER A O 1
ATOM 790 N N . VAL A 1 98 ? -7.666 2.994 9.648 1.00 97.81 98 VAL A N 1
ATO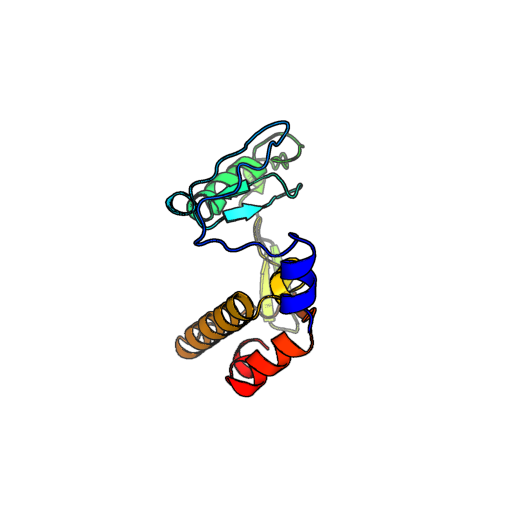M 791 C CA . VAL A 1 98 ? -7.715 2.952 8.185 1.00 97.81 98 VAL A CA 1
ATOM 792 C C . VAL A 1 98 ? -9.163 2.726 7.759 1.00 97.81 98 VAL A C 1
ATOM 794 O O . VAL A 1 98 ? -9.765 1.728 8.140 1.00 97.81 98 VAL A O 1
ATOM 797 N N . VAL A 1 99 ? -9.722 3.658 6.986 1.00 97.50 99 VAL A N 1
ATOM 798 C CA . VAL A 1 99 ? -11.079 3.552 6.407 1.00 97.50 99 VAL A CA 1
ATOM 799 C C . VAL A 1 99 ? -11.063 3.367 4.891 1.00 97.50 99 VAL A C 1
ATOM 801 O O . VAL A 1 99 ? -12.054 2.943 4.306 1.00 97.50 99 VAL A O 1
ATOM 804 N N . LEU A 1 100 ? -9.926 3.661 4.261 1.00 97.44 100 LEU A N 1
ATOM 805 C CA . LEU A 1 100 ? -9.678 3.519 2.834 1.00 97.44 100 LEU A CA 1
ATOM 806 C C . LEU A 1 100 ? -8.296 2.888 2.655 1.00 97.44 100 LEU A C 1
ATOM 808 O O . LEU A 1 100 ? -7.315 3.407 3.186 1.00 97.44 100 LEU A O 1
ATOM 812 N N . ALA A 1 101 ? -8.225 1.797 1.900 1.00 96.75 101 ALA A N 1
ATOM 813 C CA . ALA A 1 101 ? -6.980 1.134 1.530 1.00 96.75 101 ALA A CA 1
ATOM 814 C C . ALA A 1 101 ? -6.998 0.856 0.022 1.00 96.75 101 ALA A C 1
ATOM 816 O O . ALA A 1 101 ? -7.592 -0.115 -0.443 1.00 96.75 101 ALA A O 1
ATOM 817 N N . ALA A 1 102 ? -6.382 1.753 -0.748 1.00 94.75 102 ALA A N 1
ATOM 818 C CA . ALA A 1 102 ? -6.411 1.708 -2.203 1.00 94.75 102 ALA A CA 1
ATOM 819 C C . ALA A 1 102 ? -5.031 1.364 -2.777 1.00 94.75 102 ALA A C 1
ATOM 821 O O . ALA A 1 102 ? -4.074 2.115 -2.597 1.00 94.75 102 ALA A O 1
ATOM 822 N N . ILE A 1 103 ? -4.945 0.261 -3.522 1.00 92.81 103 ILE A N 1
ATOM 823 C CA . ILE A 1 103 ? -3.816 -0.025 -4.409 1.00 92.81 103 ILE A CA 1
ATOM 824 C C . ILE A 1 103 ? -4.125 0.649 -5.749 1.00 92.81 103 ILE A C 1
ATOM 826 O O . ILE A 1 103 ? -4.855 0.114 -6.584 1.00 92.81 103 ILE A O 1
ATOM 830 N N . CYS A 1 104 ? -3.619 1.869 -5.924 1.00 88.69 104 CYS A N 1
ATOM 831 C CA . CYS A 1 104 ? -3.883 2.710 -7.091 1.00 88.69 104 CYS A CA 1
ATOM 832 C C . CYS A 1 104 ? -2.626 3.476 -7.547 1.00 88.69 104 CYS A C 1
ATOM 834 O O . CYS A 1 104 ? -1.536 3.291 -7.006 1.00 88.69 104 CYS A O 1
ATOM 836 N N . SER A 1 105 ? -2.807 4.380 -8.519 1.00 84.12 105 SER A N 1
ATOM 837 C CA . SER A 1 105 ? -1.773 5.189 -9.190 1.00 84.12 105 SER A CA 1
ATOM 838 C C . SER A 1 105 ? -0.894 4.416 -10.173 1.00 84.12 105 SER A C 1
ATOM 840 O O . SER A 1 105 ? -0.376 3.339 -9.867 1.00 84.12 105 SER A O 1
ATOM 842 N N . SER A 1 106 ? -0.665 5.009 -11.349 1.00 83.44 106 SER A N 1
ATOM 843 C CA . SER A 1 106 ? 0.254 4.485 -12.364 1.00 83.44 106 SER A CA 1
ATOM 844 C C . SER A 1 106 ? 1.681 4.337 -11.833 1.00 83.44 106 SER A C 1
ATOM 846 O O . SER A 1 106 ? 2.380 3.434 -12.278 1.00 83.44 106 SER A O 1
ATOM 848 N N . THR A 1 107 ? 2.099 5.137 -10.846 1.00 83.69 107 THR A N 1
ATOM 849 C CA . THR A 1 107 ? 3.450 5.078 -10.260 1.00 83.69 107 THR A CA 1
ATOM 850 C C . THR A 1 107 ? 3.794 3.687 -9.727 1.00 83.69 107 THR A C 1
ATOM 852 O O . THR A 1 107 ? 4.892 3.195 -9.959 1.00 83.69 107 THR A O 1
ATOM 855 N N . ASN A 1 108 ? 2.845 3.033 -9.050 1.00 84.00 108 ASN A N 1
ATOM 856 C CA . ASN A 1 108 ? 3.061 1.717 -8.442 1.00 84.00 108 ASN A CA 1
ATOM 857 C C . ASN A 1 108 ? 2.436 0.597 -9.272 1.00 84.00 108 ASN A C 1
ATOM 859 O O . ASN A 1 108 ? 3.023 -0.465 -9.442 1.00 84.00 108 ASN A O 1
ATOM 863 N N . THR A 1 109 ? 1.257 0.839 -9.842 1.00 84.62 109 THR A N 1
ATOM 864 C CA . THR A 1 109 ? 0.508 -0.207 -10.554 1.00 84.62 109 THR A CA 1
ATOM 865 C C . THR A 1 109 ? 1.022 -0.485 -11.967 1.00 84.62 109 THR A C 1
ATOM 867 O O . THR A 1 109 ? 0.563 -1.432 -12.598 1.00 84.62 109 THR A O 1
ATOM 870 N N . SER A 1 110 ? 1.983 0.296 -12.472 1.00 84.44 110 SER A N 1
ATOM 871 C CA . SER A 1 110 ? 2.737 -0.040 -13.690 1.00 84.44 110 SER A CA 1
ATOM 872 C C . SER A 1 110 ? 3.981 -0.894 -13.420 1.00 84.44 110 SER A C 1
ATOM 874 O O . SER A 1 110 ? 4.595 -1.365 -14.373 1.00 84.44 110 SER A O 1
ATOM 876 N N . ASN A 1 111 ? 4.338 -1.127 -12.151 1.00 88.19 111 ASN A N 1
ATOM 877 C CA . ASN A 1 111 ? 5.502 -1.911 -11.752 1.00 88.19 111 ASN A CA 1
ATOM 878 C C . ASN A 1 111 ? 5.068 -3.337 -11.336 1.00 88.19 111 ASN A C 1
ATOM 880 O O . ASN A 1 111 ? 4.501 -3.517 -10.255 1.00 88.19 111 ASN A O 1
ATOM 884 N N . PRO A 1 112 ? 5.333 -4.374 -12.159 1.00 88.38 112 PRO A N 1
ATOM 885 C CA . PRO A 1 112 ? 4.904 -5.740 -11.859 1.00 88.38 112 PRO A CA 1
ATOM 886 C C . PRO A 1 112 ? 5.470 -6.284 -10.547 1.00 88.38 112 PRO A C 1
ATOM 888 O O . PRO A 1 112 ? 4.774 -7.008 -9.841 1.00 88.38 112 PRO A O 1
ATOM 891 N N . SER A 1 113 ? 6.703 -5.913 -10.190 1.00 90.19 113 SER A N 1
ATOM 892 C CA . SER A 1 113 ? 7.381 -6.443 -9.005 1.00 90.19 113 SER A CA 1
ATOM 893 C C . SER A 1 113 ? 6.644 -6.082 -7.718 1.00 90.19 113 SER A C 1
ATOM 895 O O . SER A 1 113 ? 6.429 -6.946 -6.870 1.00 90.19 113 SER A O 1
ATOM 897 N N . VAL A 1 114 ? 6.197 -4.829 -7.577 1.00 91.88 114 VAL A N 1
ATOM 898 C CA . VAL A 1 114 ? 5.456 -4.401 -6.377 1.00 91.88 114 VAL A CA 1
ATOM 899 C C . VAL A 1 114 ? 4.028 -4.944 -6.359 1.00 91.88 114 VAL A C 1
ATOM 901 O O . VAL A 1 114 ? 3.514 -5.255 -5.288 1.00 91.88 114 VAL A O 1
ATOM 904 N N . MET A 1 115 ? 3.404 -5.134 -7.526 1.00 91.75 115 MET A N 1
ATOM 905 C CA . MET A 1 115 ? 2.067 -5.730 -7.623 1.00 91.75 115 MET A CA 1
ATOM 906 C C . MET A 1 115 ? 2.076 -7.213 -7.242 1.00 91.75 115 MET A C 1
ATOM 908 O O . MET A 1 115 ? 1.257 -7.643 -6.431 1.00 91.75 115 MET A O 1
ATOM 912 N N . ILE A 1 116 ? 3.038 -7.984 -7.757 1.00 93.44 116 ILE A N 1
ATOM 913 C CA . ILE A 1 116 ? 3.261 -9.372 -7.336 1.00 93.44 116 ILE A CA 1
ATOM 914 C C . ILE A 1 116 ? 3.614 -9.427 -5.846 1.00 93.44 116 ILE A C 1
ATOM 916 O O . ILE A 1 116 ? 3.059 -10.251 -5.125 1.00 93.44 116 ILE A O 1
ATOM 920 N N . GLY A 1 117 ? 4.466 -8.518 -5.359 1.00 94.75 117 GLY A N 1
ATOM 921 C CA . GLY A 1 117 ? 4.783 -8.400 -3.934 1.00 94.75 117 GLY A CA 1
ATOM 922 C C . GLY A 1 117 ? 3.537 -8.224 -3.059 1.00 94.75 117 GLY A C 1
ATOM 923 O O . GLY A 1 117 ? 3.375 -8.944 -2.074 1.00 94.75 117 GLY A O 1
ATOM 924 N N . ALA A 1 118 ? 2.618 -7.336 -3.449 1.00 94.81 118 ALA A N 1
ATOM 925 C CA . ALA A 1 118 ? 1.345 -7.145 -2.755 1.00 94.81 118 ALA A CA 1
ATOM 926 C C . ALA A 1 118 ? 0.485 -8.421 -2.759 1.00 94.81 118 ALA A C 1
ATOM 928 O O . ALA A 1 118 ? -0.037 -8.812 -1.717 1.00 94.81 118 ALA A O 1
ATOM 929 N N . GLY A 1 119 ? 0.389 -9.106 -3.902 1.00 95.31 119 GLY A N 1
ATOM 930 C CA . GLY A 1 119 ? -0.332 -10.374 -4.013 1.00 95.31 119 GLY A CA 1
ATOM 931 C C . GLY A 1 119 ? 0.258 -11.483 -3.133 1.00 95.31 119 GLY A C 1
ATOM 932 O O . GLY A 1 119 ? -0.482 -12.224 -2.494 1.00 95.31 119 GLY A O 1
ATOM 933 N N . LEU A 1 120 ? 1.587 -11.571 -3.032 1.00 97.56 120 LEU A N 1
ATOM 934 C CA . LEU A 1 120 ? 2.265 -12.542 -2.167 1.00 97.56 120 LEU A CA 1
ATOM 935 C C . LEU A 1 120 ? 2.008 -12.267 -0.680 1.00 97.56 120 LEU A C 1
ATOM 937 O O . LEU A 1 120 ? 1.769 -13.204 0.082 1.00 97.56 120 LEU A O 1
ATOM 941 N N 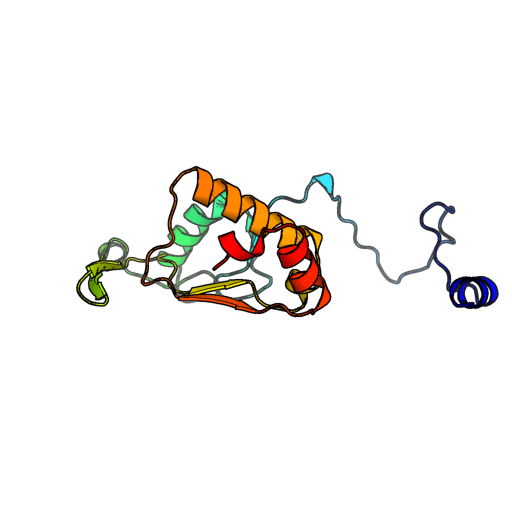. VAL A 1 121 ? 2.011 -10.994 -0.271 1.00 97.44 121 VAL A N 1
ATOM 942 C CA . VAL A 1 121 ? 1.628 -10.600 1.095 1.00 97.44 121 VAL A CA 1
ATOM 943 C C . VAL A 1 121 ? 0.177 -10.989 1.373 1.00 97.44 121 VAL A C 1
ATOM 945 O O . VAL A 1 121 ? -0.102 -11.580 2.415 1.00 97.44 121 VAL A O 1
ATOM 948 N N . ALA A 1 122 ? -0.731 -10.713 0.436 1.00 96.62 122 ALA A N 1
ATOM 949 C CA . ALA A 1 122 ? -2.146 -11.037 0.572 1.00 96.62 122 ALA A CA 1
ATOM 950 C C . ALA A 1 122 ? -2.384 -12.550 0.677 1.00 96.62 122 ALA A C 1
ATOM 952 O O . ALA A 1 122 ? -3.059 -13.010 1.596 1.00 96.62 122 ALA A O 1
ATOM 953 N N . LYS A 1 123 ? -1.728 -13.341 -0.182 1.00 97.50 123 LYS A N 1
ATOM 954 C CA . LYS A 1 123 ? -1.745 -14.804 -0.102 1.00 97.50 123 LYS A CA 1
ATOM 955 C C . LYS A 1 123 ? -1.276 -15.292 1.265 1.00 97.50 123 LYS A C 1
ATOM 957 O O . LYS A 1 123 ? -1.932 -16.131 1.876 1.00 97.50 123 LYS A O 1
ATOM 962 N N . LYS A 1 124 ? -0.169 -14.745 1.778 1.00 98.06 124 LYS A N 1
ATOM 963 C CA . LYS A 1 124 ? 0.354 -15.160 3.082 1.00 98.06 124 LYS A CA 1
ATOM 964 C C . LYS A 1 124 ? -0.578 -14.783 4.231 1.00 98.06 124 LYS A C 1
ATOM 966 O O . LYS A 1 124 ? -0.725 -15.562 5.167 1.00 98.06 124 LYS A O 1
ATOM 971 N N . ALA A 1 125 ? -1.205 -13.611 4.163 1.00 97.75 125 ALA A N 1
ATOM 972 C CA . ALA A 1 125 ? -2.197 -13.178 5.140 1.00 97.75 125 ALA A CA 1
ATOM 973 C C . ALA A 1 125 ? -3.423 -14.106 5.144 1.00 97.75 125 ALA A C 1
ATOM 975 O O . ALA A 1 125 ? -3.844 -14.548 6.212 1.00 97.75 125 ALA A O 1
ATOM 976 N N . TYR A 1 126 ? -3.920 -14.474 3.961 1.00 96.75 126 TYR A N 1
ATOM 977 C CA . TYR A 1 126 ? -5.023 -15.421 3.803 1.00 96.75 126 TYR A CA 1
ATOM 978 C C . TYR A 1 126 ? -4.688 -16.804 4.378 1.00 96.75 126 TYR A C 1
ATOM 980 O O . TYR A 1 126 ? -5.465 -17.362 5.148 1.00 96.75 126 TYR A O 1
ATOM 988 N N . GLU A 1 127 ? -3.500 -17.338 4.081 1.00 97.44 127 GLU A N 1
ATOM 989 C CA . GLU A 1 127 ? -3.024 -18.613 4.643 1.00 97.44 127 GLU A CA 1
ATOM 990 C C . GLU A 1 127 ? -2.931 -18.597 6.180 1.00 97.44 127 GLU A C 1
ATOM 992 O O . GLU A 1 127 ? -3.003 -19.647 6.815 1.00 97.44 127 GLU A O 1
ATOM 997 N N . LEU A 1 128 ? -2.771 -17.414 6.781 1.00 98.00 128 LEU A N 1
ATOM 998 C CA . LEU A 1 128 ? -2.750 -17.209 8.230 1.00 98.00 128 LEU A CA 1
ATOM 999 C C . LEU A 1 128 ? -4.140 -16.908 8.823 1.00 98.00 128 LEU A C 1
ATOM 1001 O O . LEU A 1 128 ? -4.236 -16.658 10.024 1.00 98.00 128 LEU A O 1
ATOM 1005 N N . GLY A 1 129 ? -5.206 -16.920 8.016 1.00 97.19 129 GLY A N 1
ATOM 1006 C CA . GLY A 1 129 ? -6.573 -16.620 8.454 1.00 97.19 129 GLY A CA 1
ATOM 1007 C C . GLY A 1 129 ? -6.810 -15.145 8.790 1.00 97.19 129 GLY A C 1
ATOM 1008 O O . GLY A 1 129 ? -7.717 -14.826 9.557 1.00 97.19 129 GLY A O 1
ATOM 1009 N N . LEU A 1 130 ? -5.973 -14.240 8.272 1.00 97.38 130 LEU A N 1
ATOM 1010 C CA . LEU A 1 130 ? -6.159 -12.804 8.449 1.00 97.38 130 LEU A CA 1
ATOM 1011 C C . LEU A 1 130 ? -7.180 -12.275 7.444 1.00 97.38 130 LEU A C 1
ATOM 1013 O O . LEU A 1 130 ? -7.112 -12.572 6.253 1.00 97.38 130 LEU A O 1
ATOM 1017 N N . GLU A 1 131 ? -8.070 -11.414 7.926 1.00 94.56 131 GLU A N 1
ATOM 1018 C CA . GLU A 1 131 ? -9.102 -10.769 7.119 1.00 94.56 131 GLU A CA 1
ATOM 1019 C C . GLU A 1 131 ? -9.053 -9.247 7.268 1.00 94.56 131 GLU A C 1
ATOM 1021 O O . GLU A 1 131 ? -8.667 -8.698 8.308 1.00 94.56 131 GLU A O 1
ATOM 1026 N N . VAL A 1 132 ? -9.492 -8.549 6.222 1.00 96.12 132 VAL A N 1
ATOM 1027 C CA . VAL A 1 132 ? -9.715 -7.105 6.276 1.00 96.12 132 VAL A CA 1
ATOM 1028 C C . VAL A 1 132 ? -11.064 -6.831 6.938 1.00 96.12 132 VAL A C 1
ATOM 1030 O O . VAL A 1 132 ? -12.074 -7.465 6.643 1.00 96.12 132 VAL A O 1
ATOM 1033 N N . LYS A 1 133 ? -11.094 -5.840 7.833 1.00 95.81 133 LYS A N 1
ATOM 1034 C CA . LYS A 1 133 ? -12.335 -5.382 8.468 1.00 95.81 133 LYS A CA 1
ATOM 1035 C C . LYS A 1 133 ? -13.357 -4.949 7.397 1.00 95.81 133 LYS A C 1
ATOM 1037 O O . LYS A 1 133 ? -13.006 -4.106 6.573 1.00 95.81 133 LYS A O 1
ATOM 1042 N N . PRO A 1 134 ? -14.626 -5.403 7.451 1.00 95.38 134 PRO A N 1
ATOM 1043 C CA . PRO A 1 134 ? -15.613 -5.147 6.391 1.00 95.38 134 PRO A CA 1
ATOM 1044 C C . PRO A 1 134 ? -15.905 -3.670 6.096 1.00 95.38 134 PRO A C 1
ATOM 1046 O O . PRO A 1 134 ? -16.314 -3.325 4.994 1.00 95.38 134 PRO A O 1
ATOM 1049 N N . TRP A 1 135 ? -15.714 -2.792 7.081 1.00 96.00 135 TRP A N 1
ATOM 1050 C CA . TRP A 1 135 ? -15.942 -1.350 6.945 1.00 96.00 135 TRP A CA 1
ATOM 1051 C C . TRP A 1 135 ? -14.751 -0.586 6.350 1.00 96.00 135 TRP A C 1
ATOM 1053 O O . TRP A 1 135 ? -14.811 0.635 6.212 1.00 96.00 135 TRP A O 1
ATOM 1063 N N . VAL A 1 136 ? -13.654 -1.272 6.020 1.00 97.12 136 VAL A N 1
ATOM 1064 C CA . VAL A 1 136 ? -12.533 -0.677 5.290 1.00 97.12 136 VAL A CA 1
ATOM 1065 C C . VAL A 1 136 ? -12.860 -0.730 3.808 1.00 97.12 136 VAL A C 1
ATOM 1067 O O . VAL A 1 136 ? -13.008 -1.804 3.234 1.00 97.12 136 VAL A O 1
ATOM 1070 N N . LYS A 1 137 ? -12.937 0.434 3.162 1.00 96.50 137 LYS A N 1
ATOM 1071 C CA . LYS A 1 137 ? -13.121 0.506 1.716 1.00 96.50 137 LYS A CA 1
ATOM 1072 C C . LYS A 1 137 ? -11.810 0.133 1.026 1.00 96.50 137 LYS A C 1
ATOM 1074 O O . LYS A 1 137 ? -10.898 0.957 0.936 1.00 96.50 137 LYS A O 1
ATOM 1079 N N . THR A 1 138 ? -11.701 -1.105 0.567 1.00 96.12 138 THR A N 1
ATOM 1080 C CA . THR A 1 138 ? -10.573 -1.573 -0.242 1.00 96.12 138 THR A CA 1
ATOM 1081 C C . THR A 1 138 ? -10.831 -1.316 -1.724 1.00 96.12 138 THR A C 1
ATOM 1083 O O . THR A 1 138 ? -11.973 -1.303 -2.185 1.00 96.12 138 THR A O 1
ATOM 1086 N N . SER A 1 139 ? -9.771 -1.062 -2.488 1.00 93.88 139 SER A N 1
ATOM 1087 C CA . SER A 1 139 ? -9.865 -0.993 -3.948 1.00 93.88 139 SER A CA 1
ATOM 1088 C C . SER A 1 139 ? -8.532 -1.322 -4.604 1.00 93.88 139 SER A C 1
ATOM 1090 O O . SER A 1 139 ? -7.493 -0.817 -4.176 1.00 93.88 139 SER A O 1
ATOM 1092 N N . LEU A 1 140 ? -8.581 -2.082 -5.692 1.00 91.44 140 LEU A N 1
ATOM 1093 C CA . LEU A 1 140 ? -7.456 -2.344 -6.578 1.00 91.44 140 LEU A CA 1
ATOM 1094 C C . LEU A 1 140 ? -7.762 -1.713 -7.941 1.00 91.44 140 LEU A C 1
ATOM 1096 O O . LEU A 1 140 ? -8.658 -2.174 -8.645 1.00 91.44 140 LEU A O 1
ATOM 1100 N N . THR A 1 141 ? -7.025 -0.661 -8.309 1.00 87.62 141 THR A N 1
ATOM 1101 C CA . THR A 1 141 ? -7.181 0.048 -9.591 1.00 87.62 141 THR A CA 1
ATOM 1102 C C . THR A 1 141 ? -5.879 -0.036 -10.384 1.00 87.62 141 THR A C 1
ATOM 1104 O O . THR A 1 141 ? -5.007 0.826 -10.234 1.00 87.62 141 THR A O 1
ATOM 1107 N N . PRO A 1 142 ? -5.711 -1.071 -11.220 1.00 77.00 142 PRO A N 1
ATOM 1108 C CA . PRO A 1 142 ? -4.485 -1.290 -11.972 1.00 77.00 142 PRO A CA 1
ATOM 1109 C C . PRO A 1 142 ? -4.317 -0.224 -13.061 1.00 77.00 142 PRO A C 1
ATOM 1111 O O . PRO A 1 142 ? -5.208 -0.010 -13.878 1.00 77.00 142 PRO A O 1
ATOM 1114 N N . GLY A 1 143 ? -3.161 0.434 -13.094 1.00 75.12 143 GLY A N 1
ATOM 1115 C CA . GLY A 1 143 ? -2.810 1.450 -14.090 1.00 75.12 143 GLY A CA 1
ATOM 1116 C C . GLY A 1 143 ? -2.231 0.882 -15.386 1.00 75.12 143 GLY A C 1
ATOM 1117 O O . GLY A 1 143 ? -1.892 1.644 -16.285 1.00 75.12 143 GLY A O 1
ATOM 1118 N N . SER A 1 144 ? -2.095 -0.442 -15.486 1.00 78.44 144 SER A N 1
ATOM 1119 C CA . SER A 1 144 ? -1.632 -1.143 -16.681 1.00 78.44 144 SER A CA 1
ATOM 1120 C C . SER A 1 144 ? -2.326 -2.495 -16.804 1.00 78.44 144 SER A C 1
ATOM 1122 O O . SER A 1 144 ? -2.443 -3.229 -15.821 1.00 78.44 144 SER A O 1
ATOM 1124 N N . VAL A 1 145 ? -2.725 -2.851 -18.028 1.00 81.69 145 VAL A N 1
ATOM 1125 C CA . VAL A 1 145 ? -3.260 -4.185 -18.354 1.00 81.69 145 VAL A CA 1
ATOM 1126 C C . VAL A 1 145 ? -2.237 -5.267 -18.007 1.00 81.69 145 VAL A C 1
ATOM 1128 O O . VAL A 1 145 ? -2.584 -6.298 -17.443 1.00 81.69 145 VAL A O 1
ATOM 1131 N N . VAL A 1 146 ? -0.956 -4.993 -18.260 1.00 85.69 146 VAL A N 1
ATOM 1132 C CA . VAL A 1 146 ? 0.140 -5.938 -18.025 1.00 85.69 146 VAL A CA 1
ATOM 1133 C C . VAL A 1 146 ? 0.237 -6.328 -16.548 1.00 85.69 146 VAL A C 1
ATOM 1135 O O . VAL A 1 146 ? 0.395 -7.503 -16.233 1.00 85.69 146 VAL A O 1
ATOM 1138 N N . ALA A 1 147 ? 0.088 -5.372 -15.628 1.00 82.88 147 ALA A N 1
ATOM 1139 C CA . ALA A 1 147 ? 0.147 -5.656 -14.195 1.00 82.88 147 ALA A CA 1
ATOM 1140 C C . ALA A 1 147 ? -0.987 -6.587 -13.730 1.00 82.88 147 ALA A C 1
ATOM 1142 O O . ALA A 1 147 ? -0.759 -7.457 -12.891 1.00 82.88 147 ALA A O 1
ATOM 1143 N N . ILE A 1 148 ? -2.186 -6.447 -14.308 1.00 83.44 148 ILE A N 1
ATOM 1144 C CA . ILE A 1 148 ? -3.307 -7.361 -14.046 1.00 83.44 148 ILE A CA 1
ATOM 1145 C C . ILE A 1 148 ? -2.980 -8.758 -14.555 1.00 83.44 148 ILE A C 1
ATOM 1147 O O . ILE A 1 148 ? -3.199 -9.735 -13.846 1.00 83.44 148 ILE A O 1
ATOM 1151 N N . GLU A 1 149 ? -2.450 -8.862 -15.772 1.00 90.62 149 GLU A N 1
ATOM 1152 C CA . GLU A 1 149 ? -2.142 -10.162 -16.363 1.00 90.62 149 GLU A CA 1
ATOM 1153 C C . GLU A 1 149 ? -1.099 -10.926 -15.543 1.00 90.62 149 GLU A C 1
ATOM 1155 O O . GLU A 1 149 ? -1.262 -12.127 -15.339 1.00 90.62 149 GLU A O 1
ATOM 1160 N N . TYR A 1 150 ? -0.108 -10.246 -14.960 1.00 90.38 150 TYR A N 1
ATOM 1161 C CA . TYR A 1 150 ? 0.805 -10.870 -14.000 1.00 90.38 150 TYR A CA 1
ATOM 1162 C C . TYR A 1 150 ? 0.083 -11.420 -12.759 1.00 90.38 150 TYR A C 1
ATOM 1164 O O . TYR A 1 150 ? 0.349 -12.552 -12.349 1.00 90.38 150 TYR A O 1
ATOM 1172 N N . LEU A 1 151 ? -0.849 -10.664 -12.168 1.00 91.38 151 LEU A N 1
ATOM 1173 C CA . LEU A 1 151 ? -1.631 -11.123 -11.011 1.00 91.38 151 LEU A CA 1
ATOM 1174 C C . LEU A 1 151 ? -2.529 -12.321 -11.351 1.00 91.38 151 LEU A C 1
ATOM 1176 O O . LEU A 1 151 ? -2.611 -13.258 -10.559 1.00 91.38 151 LEU A O 1
ATOM 1180 N N . LYS A 1 152 ? -3.154 -12.321 -12.534 1.00 91.31 152 LYS A N 1
ATOM 1181 C CA . LYS A 1 152 ? -3.963 -13.446 -13.026 1.00 91.31 152 LYS A CA 1
ATOM 1182 C C . LYS A 1 152 ? -3.123 -14.697 -13.242 1.00 91.31 152 LYS A C 1
ATOM 1184 O O . LYS A 1 152 ? -3.430 -15.744 -12.686 1.00 91.31 152 LYS A O 1
ATOM 1189 N N . HIS A 1 153 ? -2.042 -14.590 -14.015 1.00 93.19 153 HIS A N 1
ATOM 1190 C CA . HIS A 1 153 ? -1.214 -15.744 -14.381 1.00 93.19 153 HIS A CA 1
ATOM 1191 C C . HIS A 1 153 ? -0.454 -16.330 -13.185 1.00 93.19 153 HIS A C 1
ATOM 1193 O O . HIS A 1 153 ? -0.127 -17.513 -13.189 1.00 93.19 153 HIS A O 1
ATOM 1199 N N . SER A 1 154 ? -0.190 -15.526 -12.153 1.00 94.19 154 SER A N 1
ATOM 1200 C CA . SER A 1 154 ? 0.383 -16.007 -10.889 1.00 94.19 154 SER A CA 1
ATOM 1201 C C . SER A 1 154 ? -0.652 -16.591 -9.918 1.00 94.19 154 SER A C 1
ATOM 1203 O O . SER A 1 154 ? -0.262 -17.147 -8.893 1.00 94.19 154 SER A O 1
ATOM 1205 N N . GLY A 1 155 ? -1.955 -16.465 -10.205 1.00 94.38 155 GLY A N 1
ATOM 1206 C CA . GLY A 1 155 ? -3.039 -16.857 -9.298 1.00 94.38 155 GLY A CA 1
ATOM 1207 C C . GLY A 1 155 ? -3.140 -15.984 -8.042 1.00 94.38 155 GLY A C 1
ATOM 1208 O O . GLY A 1 155 ? -3.762 -16.381 -7.064 1.00 94.38 155 GLY A O 1
ATOM 1209 N N . LEU A 1 156 ? -2.500 -14.810 -8.030 1.00 94.62 156 LEU A N 1
ATOM 1210 C CA . LEU A 1 156 ? -2.467 -13.930 -6.860 1.00 94.62 156 LEU A CA 1
ATOM 1211 C C . LEU A 1 156 ? -3.669 -12.986 -6.776 1.00 94.62 156 LEU A C 1
ATOM 1213 O O . LEU A 1 156 ? -3.939 -12.443 -5.706 1.00 94.62 156 LEU A O 1
ATOM 1217 N N . GLN A 1 157 ? -4.383 -12.778 -7.886 1.00 91.25 157 GLN A N 1
ATOM 1218 C CA . GLN A 1 157 ? -5.525 -11.866 -7.921 1.00 91.25 157 GLN A CA 1
ATOM 1219 C C . GLN A 1 157 ? -6.641 -12.271 -6.945 1.00 91.25 157 GLN A C 1
ATOM 1221 O O . GLN A 1 157 ? -7.259 -11.392 -6.349 1.00 91.25 157 GLN A O 1
ATOM 1226 N N . ASP A 1 158 ? -6.853 -13.571 -6.737 1.00 92.00 158 ASP A N 1
ATOM 1227 C CA . ASP A 1 158 ? -7.917 -14.093 -5.868 1.00 92.00 158 ASP A CA 1
ATOM 1228 C C . ASP A 1 158 ? -7.702 -13.762 -4.385 1.00 92.00 158 ASP A C 1
ATOM 1230 O O . ASP A 1 158 ? -8.653 -13.758 -3.614 1.00 92.00 158 ASP A O 1
ATOM 1234 N N . TYR A 1 159 ? -6.468 -13.441 -3.982 1.00 93.94 159 TYR A N 1
ATOM 1235 C CA . TYR A 1 159 ? -6.146 -13.066 -2.602 1.00 93.94 159 TYR A CA 1
ATOM 1236 C C . TYR A 1 159 ? -6.242 -11.556 -2.345 1.00 93.94 159 TYR A C 1
ATOM 1238 O O . TYR A 1 159 ? -6.152 -11.129 -1.198 1.00 93.94 159 TYR A O 1
ATOM 1246 N N . LEU A 1 160 ? -6.366 -10.737 -3.395 1.00 88.94 160 LEU A N 1
ATOM 1247 C CA . LEU A 1 160 ? -6.412 -9.273 -3.286 1.00 88.94 160 LEU A CA 1
ATOM 1248 C C . LEU A 1 160 ? -7.836 -8.703 -3.221 1.00 88.94 160 LEU A C 1
ATOM 1250 O O . LEU A 1 160 ? -7.975 -7.505 -2.963 1.00 88.94 160 LEU A O 1
ATOM 1254 N N . ASN A 1 161 ? -8.855 -9.528 -3.474 1.00 70.94 161 ASN A N 1
ATOM 1255 C CA . ASN A 1 161 ? -10.261 -9.124 -3.551 1.00 70.94 161 ASN A CA 1
ATOM 1256 C C . ASN A 1 161 ? -11.072 -9.619 -2.357 1.00 70.94 161 ASN A C 1
ATOM 1258 O O . ASN A 1 161 ? -10.881 -10.788 -1.963 1.00 70.94 161 ASN A O 1
#

Radius of gyration: 22.38 Å; chains: 1; bounding box: 59×41×62 Å

Sequence (161 aa):
MIEAYLRANKMFVDKHELEMERVFSSYLEMDLSEVEPCVLGPKRPHDRVPLKEMKSDWHACLDNEVGFKGYAVPKEQQGKVVKFDFHGRPAEIKHGSVVLAAICSSTNTSNPSVMIGAGLVAKKAYELGLEVKPWVKTSLTPGSVVAIEYLKHSGLQDYLN

Foldseek 3Di:
DVQVVCVVVVNDDDPPPPDPPDDDPDDDDDDPVPDADWDAFDADRPRTDHPVCVVVQQVVQDCDDPDRSHDNNPPVQQADKDWDDDPNDIDIDHRPDAQEAEQDDCVQLVDLVVLVVVLVVLVVCVVVVHDDDPRRHYYYDRPDPVSVVSCVVVVSVVSRD

pLDDT: mean 92.82, std 7.74, range [58.56, 98.38]

Secondary structure (DSSP, 8-state):
-HHHHHHHTT----SSS-------S------GGG---EEE-SS-TT-EEEGGGHHHHHHHHHHS-SBTTB----GGGTT-EEEEEETTEEEEEETT---EEEE--HHHHT-HHHHHHHHHHHHHHHHTT----TTSEEEE--S-HHHHHHHHHTT-GGG--